Protein AF-V2UYJ5-F1 (afdb_monomer_lite)

Sequence (114 aa):
MKKLIMAILLSIAVPAIAQAKPATCQIEDSGKTIYKGKCNFDPQGNGSFYISHPSFAKKLNFEGIMVWIESKDQAVVQATKLSGGASTWGEATRSQKEKACWVGDWFKVCTWAQ

Organism: NCBI:txid1120928

Secondary structure (DSSP, 8-state):
--------------------EEEEEEEEETTEEEEEEEEEEEEEETTEEEEE-HHHHHHHSEEEEEEEEEETTEEEEEEEETTSSEEEEEEEEEPSS-TTEEE-SSEEEEEEE-

pLDDT: mean 89.93, std 14.4, range [40.53, 98.75]

Radius of gyration: 19.62 Å; chains: 1; bounding box: 57×62×32 Å

Structure (mmCIF, N/CA/C/O backbone):
data_AF-V2UYJ5-F1
#
_entry.id   AF-V2UYJ5-F1
#
loop_
_atom_site.group_PDB
_atom_site.id
_atom_site.type_symbol
_atom_site.label_atom_id
_atom_site.label_alt_id
_atom_site.label_comp_id
_atom_site.label_asym_id
_atom_site.label_entity_id
_atom_site.label_seq_id
_atom_site.pdbx_PDB_ins_code
_atom_site.Cartn_x
_atom_site.Cartn_y
_atom_site.Cartn_z
_atom_site.occupancy
_atom_site.B_iso_or_equiv
_atom_site.auth_seq_id
_atom_site.auth_comp_id
_atom_site.auth_asym_id
_atom_site.auth_atom_id
_atom_site.pdbx_PDB_model_num
ATOM 1 N N . MET A 1 1 ? -42.590 -49.726 -20.788 1.00 42.38 1 MET A N 1
ATOM 2 C CA . MET A 1 1 ? -41.204 -49.600 -20.281 1.00 42.38 1 MET A CA 1
ATOM 3 C C . MET A 1 1 ? -40.593 -48.331 -20.866 1.00 42.38 1 MET A C 1
ATOM 5 O O . MET A 1 1 ? -40.339 -48.306 -22.062 1.00 42.38 1 MET A O 1
ATOM 9 N N . LYS A 1 2 ? -40.460 -47.248 -20.091 1.00 40.53 2 LYS A N 1
ATOM 10 C CA . LYS A 1 2 ? -39.990 -45.941 -20.589 1.00 40.53 2 LYS A CA 1
ATOM 11 C C . LYS A 1 2 ? -38.612 -45.675 -19.981 1.00 40.53 2 LYS A C 1
ATOM 13 O O . LYS A 1 2 ? -38.498 -45.528 -18.770 1.00 40.53 2 LYS A O 1
ATOM 18 N N . LYS A 1 3 ? -37.567 -45.752 -20.811 1.00 46.66 3 LYS A N 1
ATOM 19 C CA . LYS A 1 3 ? -36.166 -45.596 -20.400 1.00 46.66 3 LYS A CA 1
ATOM 20 C C . LYS A 1 3 ? -35.900 -44.114 -20.113 1.00 46.66 3 LYS A C 1
ATOM 22 O O . LYS A 1 3 ? -35.964 -43.300 -21.027 1.00 46.66 3 LYS A O 1
ATOM 27 N N . LEU A 1 4 ? -35.639 -43.776 -18.852 1.00 52.78 4 LEU A N 1
ATOM 28 C CA . LEU A 1 4 ? -35.158 -42.458 -18.438 1.00 52.78 4 LEU A CA 1
ATOM 29 C C . LEU A 1 4 ? -33.665 -42.370 -18.776 1.00 52.78 4 LEU A C 1
ATOM 31 O O . LEU A 1 4 ? -32.840 -42.995 -18.116 1.00 52.78 4 LEU A O 1
ATOM 35 N N . ILE A 1 5 ? -33.325 -41.638 -19.837 1.00 60.03 5 ILE A N 1
ATOM 36 C CA . ILE A 1 5 ? -31.937 -41.291 -20.158 1.00 60.03 5 ILE A CA 1
ATOM 37 C C . ILE A 1 5 ? -31.600 -40.053 -19.328 1.00 60.03 5 ILE A C 1
ATOM 39 O O . ILE A 1 5 ? -32.017 -38.942 -19.643 1.00 60.03 5 ILE A O 1
ATOM 43 N N . MET A 1 6 ? -30.897 -40.270 -18.221 1.00 51.28 6 MET A N 1
ATOM 44 C CA . MET A 1 6 ? -30.416 -39.215 -17.336 1.00 51.28 6 MET A CA 1
ATOM 45 C C . MET A 1 6 ? -29.123 -38.651 -17.942 1.00 51.28 6 MET A C 1
ATOM 47 O O . MET A 1 6 ? -28.060 -39.257 -17.835 1.00 51.28 6 MET A O 1
ATOM 51 N N . ALA A 1 7 ? -29.231 -37.535 -18.664 1.00 58.66 7 ALA A N 1
ATOM 52 C CA . ALA A 1 7 ? -28.081 -36.843 -19.237 1.00 58.66 7 ALA A CA 1
ATOM 53 C C . ALA A 1 7 ? -27.310 -36.120 -18.122 1.00 58.66 7 ALA A C 1
ATOM 55 O O . ALA A 1 7 ? -27.801 -35.161 -17.528 1.00 58.66 7 ALA A O 1
ATOM 56 N N . ILE A 1 8 ? -26.106 -36.605 -17.824 1.00 67.88 8 ILE A N 1
ATOM 57 C CA . ILE A 1 8 ? -25.177 -35.983 -16.879 1.00 67.88 8 ILE A CA 1
ATOM 58 C C . ILE A 1 8 ? -24.534 -34.782 -17.585 1.00 67.88 8 ILE A C 1
ATOM 60 O O . ILE A 1 8 ? -23.694 -34.942 -18.468 1.00 67.88 8 ILE A O 1
ATOM 64 N N . LEU A 1 9 ? -24.946 -33.571 -17.206 1.00 61.91 9 LEU A N 1
ATOM 65 C CA . LEU A 1 9 ? -24.305 -32.320 -17.613 1.00 61.91 9 LEU A CA 1
ATOM 66 C C . LEU A 1 9 ? -22.984 -32.162 -16.843 1.00 61.91 9 LEU A C 1
ATOM 68 O O . LEU A 1 9 ? -22.969 -31.697 -15.703 1.00 61.91 9 LEU A O 1
ATOM 72 N N . LEU A 1 10 ? -21.868 -32.558 -17.463 1.00 64.19 10 LEU A N 1
ATOM 73 C CA . LEU A 1 10 ? -20.527 -32.243 -16.963 1.00 64.19 10 LEU A CA 1
ATOM 74 C C . LEU A 1 10 ? -20.317 -30.722 -17.048 1.00 64.19 10 LEU A C 1
ATOM 76 O O . LEU A 1 10 ? -20.112 -30.163 -18.124 1.00 64.19 10 LEU A O 1
ATOM 80 N N . SER A 1 11 ? -20.389 -30.049 -15.902 1.00 63.03 11 SER A N 1
ATOM 81 C CA . SER A 1 11 ? -20.095 -28.620 -15.781 1.00 63.03 11 SER A CA 1
ATOM 82 C C . SER A 1 11 ? -18.580 -28.435 -15.793 1.00 63.03 11 SER A C 1
ATOM 84 O O . SER A 1 11 ? -17.913 -28.689 -14.793 1.00 63.03 11 SER A O 1
ATOM 86 N N . ILE A 1 12 ? -18.018 -28.037 -16.933 1.00 68.25 12 ILE A N 1
ATOM 87 C CA . ILE A 1 12 ? -16.592 -27.716 -17.036 1.00 68.25 12 ILE A CA 1
ATOM 88 C C . ILE A 1 12 ? -16.390 -26.357 -16.356 1.00 68.25 12 ILE A C 1
ATOM 90 O O . ILE A 1 12 ? -16.736 -25.318 -16.917 1.00 68.25 12 ILE A O 1
ATOM 94 N N . ALA A 1 13 ? -15.877 -26.353 -15.125 1.00 68.94 13 ALA A N 1
ATOM 95 C CA . ALA A 1 13 ? -15.503 -25.123 -14.438 1.00 68.94 13 ALA A CA 1
ATOM 96 C C . ALA A 1 13 ? -14.251 -24.540 -15.110 1.00 68.94 13 ALA A C 1
ATOM 98 O O . ALA A 1 13 ? -13.146 -25.047 -14.928 1.00 68.94 13 ALA A O 1
ATOM 99 N N . VAL A 1 14 ? -14.426 -23.493 -15.918 1.00 68.88 14 VAL A N 1
ATOM 100 C CA . VAL A 1 14 ? -13.301 -22.738 -16.480 1.00 68.88 14 VAL A CA 1
ATOM 101 C C . VAL A 1 14 ? -12.709 -21.883 -15.355 1.00 68.88 14 VAL A C 1
ATOM 103 O O . VAL A 1 14 ? -13.442 -21.073 -14.780 1.00 68.88 14 VAL A O 1
ATOM 106 N N . PRO A 1 15 ? -11.419 -22.033 -15.005 1.00 60.12 15 PRO A N 1
ATOM 107 C CA . PRO A 1 15 ? -10.796 -21.165 -14.020 1.00 60.12 15 PRO A CA 1
ATOM 108 C C . PRO A 1 15 ? -10.776 -19.736 -14.568 1.00 60.12 15 PRO A C 1
ATOM 110 O O . PRO A 1 15 ? -10.193 -19.462 -15.618 1.00 60.12 15 PRO A O 1
ATOM 113 N N . ALA A 1 16 ? -11.447 -18.820 -13.871 1.00 62.44 16 ALA A N 1
ATOM 114 C CA . ALA A 1 16 ? -11.399 -17.406 -14.199 1.00 62.44 16 ALA A CA 1
ATOM 115 C C . ALA A 1 16 ? -9.977 -16.896 -13.936 1.00 62.44 16 ALA A C 1
ATOM 117 O O . ALA A 1 16 ? -9.532 -16.845 -12.790 1.00 62.44 16 ALA A O 1
ATOM 118 N N . ILE A 1 17 ? -9.263 -16.529 -14.999 1.00 58.84 17 ILE A N 1
ATOM 119 C CA . ILE A 1 17 ? -7.983 -15.835 -14.880 1.00 58.84 17 ILE A CA 1
ATOM 120 C C . ILE A 1 17 ? -8.297 -14.460 -14.285 1.00 58.84 17 ILE A C 1
ATOM 122 O O . ILE A 1 17 ? -8.975 -13.641 -14.909 1.00 58.84 17 ILE A O 1
ATOM 126 N N . ALA A 1 18 ? -7.866 -14.233 -13.046 1.00 63.62 18 ALA A N 1
ATOM 127 C CA . ALA A 1 18 ? -7.970 -12.938 -12.396 1.00 63.62 18 ALA A CA 1
ATOM 128 C C . ALA A 1 18 ? -7.131 -11.924 -13.186 1.00 63.62 18 ALA A C 1
ATOM 130 O O . ALA A 1 18 ? -5.907 -11.957 -13.170 1.00 63.62 18 ALA A O 1
ATOM 131 N N . GLN A 1 19 ? -7.806 -11.056 -13.936 1.00 72.50 19 GLN A N 1
ATOM 132 C CA . GLN A 1 19 ? -7.165 -9.979 -14.679 1.00 72.50 19 GLN A CA 1
ATOM 133 C C . GLN A 1 19 ? -7.024 -8.748 -13.780 1.00 72.50 19 GLN A C 1
ATOM 135 O O . GLN A 1 19 ? -7.978 -8.368 -13.091 1.00 72.50 19 GLN A O 1
ATOM 140 N N . ALA A 1 20 ? -5.861 -8.097 -13.842 1.00 80.75 20 ALA A N 1
ATOM 141 C CA . ALA A 1 20 ? -5.637 -6.820 -13.181 1.00 80.75 20 ALA A CA 1
ATOM 142 C C . ALA A 1 20 ? -6.683 -5.779 -13.623 1.00 80.75 20 ALA A C 1
ATOM 144 O O . ALA A 1 20 ? -6.969 -5.616 -14.813 1.00 80.75 20 ALA A O 1
ATOM 145 N N . LYS A 1 21 ? -7.260 -5.072 -12.651 1.00 92.50 21 LYS A N 1
ATOM 146 C CA . LYS A 1 21 ? -8.326 -4.083 -12.831 1.00 92.50 21 LYS A CA 1
ATOM 147 C C . LYS A 1 21 ? -7.781 -2.670 -12.627 1.00 92.50 21 LYS A C 1
ATOM 149 O O . LYS A 1 21 ? -6.906 -2.480 -11.782 1.00 92.50 21 LYS A O 1
ATOM 154 N N . PRO A 1 22 ? -8.285 -1.666 -13.357 1.00 94.69 22 PRO A N 1
ATOM 155 C CA . PRO A 1 22 ? -7.921 -0.283 -13.093 1.00 94.69 22 PRO A CA 1
ATOM 156 C C . PRO A 1 22 ? -8.429 0.149 -11.712 1.00 94.69 22 PRO A C 1
ATOM 158 O O . PRO A 1 22 ? -9.539 -0.189 -11.298 1.00 94.69 22 PRO A O 1
ATOM 161 N N . ALA A 1 23 ? -7.605 0.908 -11.000 1.00 97.50 23 ALA A N 1
ATOM 162 C CA . ALA A 1 23 ? -7.931 1.477 -9.704 1.00 97.50 23 ALA A CA 1
ATOM 163 C C . ALA A 1 23 ? -7.280 2.855 -9.547 1.00 97.50 23 ALA A C 1
ATOM 165 O O . ALA A 1 23 ? -6.384 3.250 -10.299 1.00 97.50 23 ALA A O 1
ATOM 166 N N . THR A 1 24 ? -7.726 3.597 -8.542 1.00 98.06 24 THR A N 1
ATOM 167 C CA . THR A 1 24 ? -6.987 4.740 -8.009 1.00 98.06 24 THR A CA 1
ATOM 168 C C . THR A 1 24 ? -6.266 4.276 -6.751 1.00 98.06 24 THR A C 1
ATOM 170 O O . THR A 1 24 ? -6.895 3.695 -5.871 1.00 98.06 24 THR A O 1
ATOM 173 N N . CYS A 1 25 ? -4.966 4.535 -6.648 1.00 98.00 25 CYS A N 1
ATOM 174 C CA . CYS A 1 25 ? -4.160 4.218 -5.476 1.00 98.00 25 CYS A CA 1
ATOM 175 C C . CYS A 1 25 ? -3.637 5.488 -4.810 1.00 98.00 25 CYS A C 1
ATOM 177 O O . CYS A 1 25 ? -3.319 6.466 -5.490 1.00 98.00 25 CYS A O 1
ATOM 179 N N . GLN A 1 26 ? -3.483 5.442 -3.488 1.00 98.06 26 GLN A N 1
ATOM 180 C CA . GLN A 1 26 ? -2.729 6.418 -2.707 1.00 98.06 26 GLN A CA 1
ATOM 181 C C . GLN A 1 26 ? -1.760 5.682 -1.785 1.00 98.06 26 GLN A C 1
ATOM 183 O O . GLN A 1 26 ? -2.153 4.729 -1.117 1.00 98.06 26 GLN A O 1
ATOM 188 N N . ILE A 1 27 ? -0.508 6.130 -1.758 1.00 98.19 27 ILE A N 1
ATOM 189 C CA . ILE A 1 27 ? 0.542 5.591 -0.895 1.00 98.19 27 ILE A CA 1
ATOM 190 C C . ILE A 1 27 ? 1.076 6.750 -0.067 1.00 98.19 27 ILE A C 1
ATOM 192 O O . ILE A 1 27 ? 1.459 7.792 -0.614 1.00 98.19 27 ILE A O 1
ATOM 196 N N . GLU A 1 28 ? 1.077 6.566 1.245 1.00 97.94 28 GLU A N 1
ATOM 197 C CA . GLU A 1 28 ? 1.690 7.483 2.192 1.00 97.94 28 GLU A CA 1
ATOM 198 C C . GLU A 1 28 ? 2.867 6.825 2.887 1.00 97.94 28 GLU A C 1
ATOM 200 O O . GLU A 1 28 ? 2.799 5.650 3.243 1.00 97.94 28 GLU A O 1
ATOM 205 N N . ASP A 1 29 ? 3.902 7.626 3.101 1.00 95.94 29 ASP A N 1
ATOM 206 C CA . ASP A 1 29 ? 5.078 7.310 3.899 1.00 95.94 29 ASP A CA 1
ATOM 207 C C . ASP A 1 29 ? 5.283 8.457 4.892 1.00 95.94 29 AS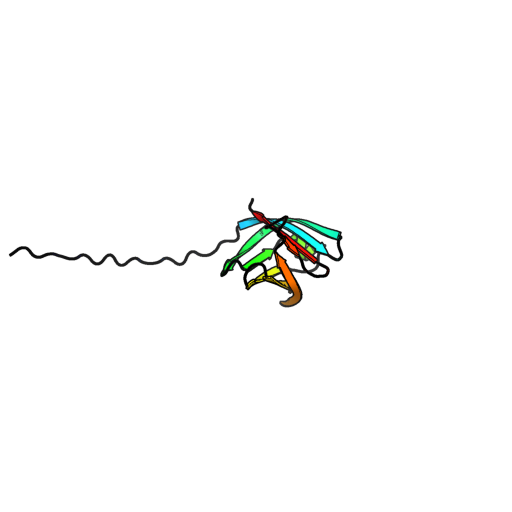P A C 1
ATOM 209 O O . ASP A 1 29 ? 5.312 9.635 4.517 1.00 95.94 29 ASP A O 1
ATOM 213 N N . SER A 1 30 ? 5.359 8.115 6.174 1.00 95.94 30 SER A N 1
ATOM 214 C CA . SER A 1 30 ? 5.606 9.025 7.287 1.00 95.94 30 SER A CA 1
ATOM 215 C C . SER A 1 30 ? 4.631 10.213 7.296 1.00 95.94 30 SER A C 1
ATOM 217 O O 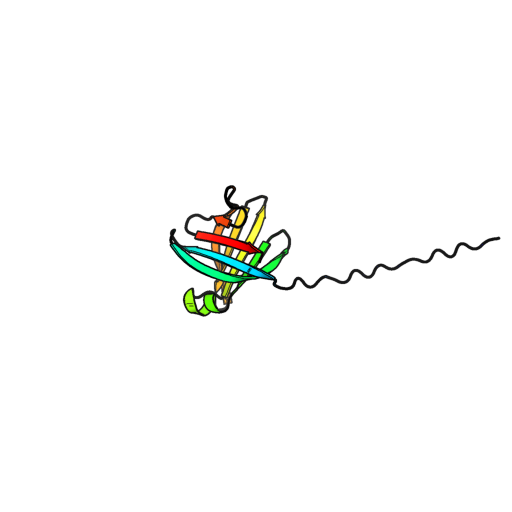. SER A 1 30 ? 5.013 11.371 7.477 1.00 95.94 30 SER A O 1
ATOM 219 N N . GLY A 1 31 ? 3.351 9.924 7.028 1.00 93.38 31 GLY A N 1
ATOM 220 C CA . GLY A 1 31 ? 2.257 10.902 6.961 1.00 93.38 31 GLY A CA 1
ATOM 221 C C . GLY A 1 31 ? 2.219 11.763 5.691 1.00 93.38 31 GLY A C 1
ATOM 222 O O . GLY A 1 31 ? 1.357 12.633 5.570 1.00 93.38 31 GLY A O 1
ATOM 223 N N . LYS A 1 32 ? 3.119 11.542 4.724 1.00 97.06 32 LYS A N 1
ATOM 224 C CA . LYS A 1 32 ? 3.157 12.277 3.452 1.00 97.06 32 LYS A CA 1
ATOM 225 C C . LYS A 1 32 ? 2.662 11.404 2.312 1.00 97.06 32 LYS A C 1
ATOM 227 O O . LYS A 1 32 ? 3.129 10.286 2.132 1.00 97.06 32 LYS A O 1
ATOM 232 N N . THR A 1 33 ? 1.762 11.934 1.484 1.00 97.44 33 THR A N 1
ATOM 233 C CA . THR A 1 33 ? 1.381 11.273 0.228 1.00 97.44 33 THR A CA 1
ATOM 234 C C . THR A 1 33 ? 2.550 11.305 -0.752 1.00 97.44 33 THR A C 1
ATOM 236 O O . THR A 1 33 ? 2.850 12.346 -1.333 1.00 97.44 33 THR A O 1
ATOM 239 N N . ILE A 1 34 ? 3.187 10.152 -0.952 1.00 96.06 34 ILE A N 1
ATOM 240 C CA . ILE A 1 34 ? 4.269 9.963 -1.929 1.00 96.06 34 ILE A CA 1
ATOM 241 C C . ILE A 1 34 ? 3.727 9.551 -3.301 1.00 96.06 34 ILE A C 1
ATOM 243 O O . ILE A 1 34 ? 4.387 9.732 -4.324 1.00 96.06 34 ILE A O 1
ATOM 247 N N . TYR A 1 35 ? 2.492 9.047 -3.347 1.00 97.12 35 TYR A N 1
ATOM 248 C CA . TYR A 1 35 ? 1.808 8.731 -4.591 1.00 97.12 35 TYR A CA 1
ATOM 249 C C . TYR A 1 35 ? 0.295 8.866 -4.465 1.00 97.12 35 TYR A C 1
ATOM 251 O O . TYR A 1 35 ? -0.291 8.396 -3.495 1.00 97.12 35 TYR A O 1
ATOM 259 N N . LYS A 1 36 ? -0.343 9.437 -5.491 1.00 96.81 36 LYS A N 1
ATOM 260 C CA . LYS A 1 36 ? -1.788 9.362 -5.716 1.00 96.81 36 LYS A CA 1
ATOM 261 C C . LYS A 1 36 ? -2.071 9.363 -7.214 1.00 96.81 36 LYS A C 1
ATOM 263 O O . LYS A 1 36 ? -1.632 10.273 -7.914 1.00 96.81 36 LYS A O 1
ATOM 268 N N . GLY A 1 37 ? -2.777 8.356 -7.720 1.00 96.44 37 GLY A N 1
ATOM 269 C CA . GLY A 1 37 ? -3.026 8.234 -9.156 1.00 96.44 37 GLY A CA 1
ATOM 270 C C . GLY A 1 37 ? -3.555 6.871 -9.583 1.00 96.44 37 GLY A C 1
ATOM 271 O O . GLY A 1 37 ? -3.930 6.054 -8.748 1.00 96.44 37 GLY A O 1
ATOM 272 N N . LYS A 1 38 ? -3.604 6.644 -10.899 1.00 96.75 38 LYS A N 1
ATOM 273 C CA . LYS A 1 38 ? -4.067 5.379 -11.484 1.00 96.75 38 LYS A CA 1
ATOM 274 C C . LYS A 1 38 ? -3.079 4.250 -11.215 1.00 96.75 38 LYS A C 1
ATOM 276 O O . LYS A 1 38 ? -1.889 4.419 -11.432 1.00 96.75 38 LYS A O 1
ATOM 281 N N . CYS A 1 39 ? -3.573 3.083 -10.848 1.00 97.12 39 CYS A N 1
ATOM 282 C CA . CYS A 1 39 ? -2.778 1.877 -10.657 1.00 97.12 39 CYS A CA 1
ATOM 283 C C . CYS A 1 39 ? -3.518 0.664 -11.221 1.00 97.12 39 CYS A C 1
ATOM 285 O O . CYS A 1 39 ? -4.727 0.705 -11.458 1.00 97.12 39 CYS A O 1
ATOM 287 N N . ASN A 1 40 ? -2.776 -0.417 -11.415 1.00 97.50 40 ASN A N 1
ATOM 288 C CA . ASN A 1 40 ? -3.333 -1.733 -11.666 1.00 97.50 40 ASN A CA 1
ATOM 289 C C . ASN A 1 40 ? -3.537 -2.425 -10.320 1.00 97.50 40 ASN A C 1
ATOM 291 O O . ASN A 1 40 ? -2.603 -2.494 -9.524 1.00 97.50 40 ASN A O 1
ATOM 295 N N . PHE A 1 41 ? -4.741 -2.932 -10.084 1.00 97.56 41 PHE A N 1
ATOM 296 C CA . PHE A 1 41 ? -5.107 -3.756 -8.941 1.00 97.56 41 PHE A CA 1
ATOM 297 C C . PHE A 1 41 ? -5.219 -5.209 -9.389 1.00 97.56 41 PHE A C 1
ATOM 299 O O . PHE A 1 41 ? -6.089 -5.543 -10.191 1.00 97.56 41 PHE A O 1
ATOM 306 N N . ASP A 1 42 ? -4.364 -6.073 -8.866 1.00 96.81 42 ASP A N 1
ATOM 307 C CA . ASP A 1 42 ? -4.333 -7.491 -9.194 1.00 96.81 42 ASP A CA 1
ATOM 308 C C . ASP A 1 42 ? -4.767 -8.341 -7.983 1.00 96.81 42 ASP A C 1
ATOM 310 O O . ASP A 1 42 ? -4.019 -8.438 -7.002 1.00 96.81 42 ASP A O 1
ATOM 314 N N . PRO A 1 43 ? -5.982 -8.922 -7.989 1.00 95.81 43 PRO A N 1
ATOM 315 C CA . PRO A 1 43 ? -6.481 -9.706 -6.864 1.00 95.81 43 PRO A CA 1
ATOM 316 C C . PRO A 1 43 ? -5.720 -11.031 -6.713 1.00 95.81 43 PRO A C 1
ATOM 318 O O . PRO A 1 43 ? -5.655 -11.826 -7.642 1.00 95.81 43 PRO A O 1
ATOM 321 N N . GLN A 1 44 ? -5.239 -11.314 -5.501 1.00 95.38 44 GLN A N 1
ATOM 322 C CA . GLN A 1 44 ? -4.435 -12.505 -5.179 1.00 95.38 44 GLN A CA 1
ATOM 323 C C . GLN A 1 44 ? -5.224 -13.586 -4.411 1.00 95.38 44 GLN A C 1
ATOM 325 O O . GLN A 1 44 ? -4.660 -14.578 -3.956 1.00 95.38 44 GLN A O 1
ATOM 330 N N . GLY A 1 45 ? -6.540 -13.408 -4.253 1.00 92.44 45 GLY A N 1
ATOM 331 C CA . GLY A 1 45 ? -7.399 -14.302 -3.469 1.00 92.44 45 GLY A CA 1
ATOM 332 C C . GLY A 1 45 ? -7.460 -13.937 -1.981 1.00 92.44 45 GLY A C 1
ATOM 333 O O . GLY A 1 45 ? -6.662 -13.152 -1.482 1.00 92.44 45 GLY A O 1
ATOM 334 N N . ASN A 1 46 ? -8.475 -14.448 -1.273 1.00 92.31 46 ASN A N 1
ATOM 335 C CA . ASN A 1 46 ? -8.776 -14.111 0.133 1.00 92.31 46 ASN A CA 1
ATOM 336 C C . ASN A 1 46 ? -8.903 -12.595 0.426 1.00 92.31 46 ASN A C 1
ATOM 338 O O . ASN A 1 46 ? -8.715 -12.137 1.548 1.00 92.31 46 ASN A O 1
ATOM 342 N N . GLY A 1 47 ? -9.191 -11.796 -0.606 1.00 93.62 47 GLY A N 1
ATOM 343 C CA . GLY A 1 47 ? -9.195 -10.335 -0.538 1.00 93.62 47 GLY A CA 1
ATOM 344 C C . GLY A 1 47 ? -7.808 -9.682 -0.567 1.00 93.62 47 GLY A C 1
ATOM 345 O O . GLY A 1 47 ? -7.753 -8.464 -0.699 1.00 93.62 47 GLY A O 1
ATOM 346 N N . SER A 1 48 ? -6.718 -10.454 -0.499 1.00 97.88 48 SER A N 1
ATOM 347 C CA . SER A 1 48 ? -5.352 -9.983 -0.741 1.00 97.88 48 SER A CA 1
ATOM 348 C C . SER A 1 48 ? -5.199 -9.480 -2.170 1.00 97.88 48 SER A C 1
ATOM 350 O O . SER A 1 48 ? -5.885 -9.937 -3.092 1.00 97.88 48 SER A O 1
ATOM 352 N N . PHE A 1 49 ? -4.287 -8.536 -2.370 1.00 98.06 49 PHE A N 1
ATOM 353 C CA . PHE A 1 49 ? -4.101 -7.913 -3.672 1.00 98.06 49 PHE A CA 1
ATOM 354 C C . PHE A 1 49 ? -2.714 -7.306 -3.830 1.00 98.06 49 PHE A C 1
ATOM 356 O O . PHE A 1 49 ? -2.084 -6.878 -2.864 1.00 98.06 49 PHE A O 1
ATOM 363 N N . TYR A 1 50 ? -2.288 -7.215 -5.082 1.00 97.88 50 TYR A N 1
ATOM 364 C CA . TYR A 1 50 ? -1.082 -6.526 -5.495 1.00 97.88 50 TYR A CA 1
ATOM 365 C C . TYR A 1 50 ? -1.451 -5.258 -6.265 1.00 97.88 50 TYR A C 1
ATOM 367 O O . TYR A 1 50 ? -2.306 -5.292 -7.150 1.00 97.88 50 TYR A O 1
ATOM 375 N N . ILE A 1 51 ? -0.820 -4.128 -5.944 1.00 98.00 51 ILE A N 1
ATOM 376 C CA . ILE A 1 51 ? -0.927 -2.902 -6.738 1.00 98.00 51 ILE A CA 1
ATOM 377 C C . ILE A 1 51 ? 0.387 -2.593 -7.433 1.00 98.00 51 ILE A C 1
ATOM 379 O O . ILE A 1 51 ? 1.456 -2.627 -6.826 1.00 98.00 51 ILE A O 1
ATOM 383 N N . SER A 1 52 ? 0.302 -2.222 -8.704 1.00 96.81 52 SER A N 1
ATOM 384 C CA . SER A 1 52 ? 1.458 -1.814 -9.498 1.00 96.81 52 SER A CA 1
ATOM 385 C C . SER A 1 52 ? 1.131 -0.629 -10.393 1.00 96.81 52 SER A C 1
ATOM 387 O O . SER A 1 52 ? -0.016 -0.388 -10.774 1.00 96.81 52 SER A O 1
ATOM 389 N N . HIS A 1 53 ? 2.159 0.138 -10.734 1.00 96.12 53 HIS A N 1
ATOM 390 C CA . HIS A 1 53 ? 2.075 1.171 -11.755 1.00 96.12 53 HIS A CA 1
ATOM 391 C C . HIS A 1 53 ? 3.486 1.475 -12.278 1.00 96.12 53 HIS A C 1
ATOM 393 O O . HIS A 1 53 ? 4.413 1.555 -11.470 1.00 96.12 53 HIS A O 1
ATOM 399 N N . PRO A 1 54 ? 3.689 1.752 -13.583 1.00 92.38 54 PRO A N 1
ATOM 400 C CA . PRO A 1 54 ? 5.017 2.069 -14.121 1.00 92.38 54 PRO A CA 1
ATOM 401 C C . PRO A 1 54 ? 5.724 3.248 -13.433 1.00 92.38 54 PRO A C 1
ATOM 403 O O . PRO A 1 54 ? 6.947 3.364 -13.484 1.00 92.38 54 PRO A O 1
ATOM 406 N N . SER A 1 55 ? 4.977 4.152 -12.790 1.00 91.50 55 SER A N 1
ATOM 407 C CA . SER A 1 55 ? 5.575 5.250 -12.025 1.00 91.50 55 SER A CA 1
ATOM 408 C C . SER A 1 55 ? 6.072 4.854 -10.638 1.00 91.50 55 SER A C 1
ATOM 410 O O . SER A 1 55 ? 6.810 5.643 -10.062 1.00 91.50 55 SER A O 1
ATOM 412 N N . PHE A 1 56 ? 5.659 3.714 -10.074 1.00 92.88 56 PHE A N 1
ATOM 413 C CA . PHE A 1 56 ? 6.179 3.249 -8.784 1.00 92.88 56 PHE A CA 1
ATOM 414 C C . PHE A 1 56 ? 7.678 3.005 -8.900 1.00 92.88 56 PHE A C 1
ATOM 416 O O . PHE A 1 56 ? 8.449 3.637 -8.184 1.00 92.88 56 PHE A O 1
ATOM 423 N N . ALA A 1 57 ? 8.090 2.244 -9.917 1.00 86.94 57 ALA A N 1
ATOM 424 C CA . ALA A 1 57 ? 9.499 2.005 -10.207 1.00 86.94 57 ALA A CA 1
ATOM 425 C C . ALA A 1 57 ? 10.264 3.322 -10.412 1.00 86.94 57 ALA A C 1
ATOM 427 O O . ALA A 1 57 ? 11.313 3.539 -9.815 1.00 86.94 57 ALA A O 1
ATOM 428 N N . LYS A 1 58 ? 9.698 4.242 -11.207 1.00 87.31 58 LYS A N 1
ATOM 429 C CA . LYS A 1 58 ? 10.354 5.510 -11.569 1.00 87.31 58 LYS A CA 1
ATOM 430 C C . LYS A 1 58 ? 10.439 6.534 -10.433 1.00 87.31 58 LYS A C 1
ATOM 432 O O . LYS A 1 58 ? 11.347 7.354 -10.454 1.00 87.31 58 LYS A O 1
ATOM 437 N N . LYS A 1 59 ? 9.468 6.563 -9.512 1.00 89.44 59 LYS A N 1
ATOM 438 C CA . LYS A 1 59 ? 9.346 7.627 -8.493 1.00 89.44 59 LYS A CA 1
ATOM 439 C C . LYS A 1 59 ? 9.611 7.150 -7.070 1.00 89.44 59 LYS A C 1
ATOM 441 O O . LYS A 1 59 ? 10.045 7.949 -6.253 1.00 89.44 59 LYS A O 1
ATOM 446 N N . LEU A 1 60 ? 9.299 5.891 -6.775 1.00 90.75 60 LEU A N 1
ATOM 447 C CA . LEU A 1 60 ? 9.262 5.339 -5.418 1.00 90.75 60 LEU A CA 1
ATOM 448 C C . LEU A 1 60 ? 10.263 4.191 -5.214 1.00 90.75 60 LEU A C 1
ATOM 450 O O . LEU A 1 60 ? 10.410 3.708 -4.099 1.00 90.75 60 LEU A O 1
ATOM 454 N N . ASN A 1 61 ? 10.964 3.771 -6.274 1.00 91.62 61 ASN A N 1
ATOM 455 C CA . ASN A 1 61 ? 12.009 2.744 -6.236 1.00 91.62 61 ASN A CA 1
ATOM 456 C C . ASN A 1 61 ? 11.525 1.337 -5.805 1.00 91.62 61 ASN A C 1
ATOM 458 O O . ASN A 1 61 ? 12.285 0.549 -5.244 1.00 91.62 61 ASN A O 1
ATOM 462 N N . PHE A 1 62 ? 10.263 1.005 -6.094 1.00 94.81 62 PHE A N 1
ATOM 463 C CA . PHE A 1 62 ? 9.687 -0.338 -5.950 1.00 94.81 62 PHE A CA 1
ATOM 464 C C . PHE A 1 62 ? 8.749 -0.658 -7.120 1.00 94.81 62 PHE A C 1
ATOM 466 O O . PHE A 1 62 ? 8.224 0.246 -7.768 1.00 94.81 62 PHE A O 1
ATOM 473 N N . GLU A 1 63 ? 8.527 -1.938 -7.406 1.00 95.75 63 GLU A N 1
ATOM 474 C CA . GLU A 1 63 ? 7.669 -2.386 -8.518 1.00 95.75 63 GLU A CA 1
ATOM 475 C C . GLU A 1 63 ? 6.182 -2.260 -8.187 1.00 95.75 63 GLU A C 1
ATOM 477 O O . GLU A 1 63 ? 5.363 -1.856 -9.016 1.00 95.75 63 GLU A O 1
ATOM 482 N N . GLY A 1 64 ? 5.848 -2.565 -6.938 1.00 97.06 64 GLY A N 1
ATOM 483 C CA . GLY A 1 64 ? 4.485 -2.566 -6.448 1.00 97.06 64 GLY A CA 1
ATOM 484 C C . GLY A 1 64 ? 4.403 -2.912 -4.980 1.00 97.06 64 GLY A C 1
ATOM 485 O O . GLY A 1 64 ? 5.419 -3.109 -4.312 1.00 97.06 64 GLY A O 1
ATOM 486 N N . ILE A 1 65 ? 3.173 -2.949 -4.492 1.00 98.25 65 ILE A N 1
ATOM 487 C CA . ILE A 1 65 ? 2.857 -3.219 -3.098 1.00 98.25 65 ILE A CA 1
ATOM 488 C C . ILE A 1 65 ? 1.914 -4.407 -3.046 1.00 98.25 65 ILE A C 1
ATOM 490 O O . ILE A 1 65 ? 0.863 -4.400 -3.683 1.00 98.25 65 ILE A O 1
ATOM 494 N N .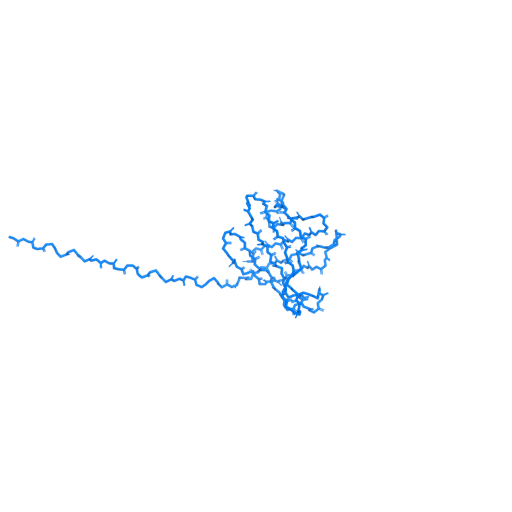 MET A 1 66 ? 2.291 -5.405 -2.262 1.00 98.31 66 MET A N 1
ATOM 495 C CA . MET A 1 66 ? 1.452 -6.533 -1.913 1.00 98.31 66 MET A CA 1
ATOM 496 C C . MET A 1 66 ? 0.791 -6.279 -0.561 1.00 98.31 66 MET A C 1
ATOM 498 O O . MET A 1 66 ? 1.466 -5.930 0.408 1.00 98.31 66 MET A O 1
ATOM 502 N N . VAL A 1 67 ? -0.523 -6.472 -0.500 1.00 98.62 67 VAL A N 1
ATOM 503 C CA . VAL A 1 67 ? -1.313 -6.446 0.732 1.00 98.62 67 VAL A CA 1
ATOM 504 C C . VAL A 1 67 ? -1.847 -7.854 0.969 1.00 98.62 67 VAL A C 1
ATOM 506 O O . VAL A 1 67 ? -2.743 -8.317 0.259 1.00 98.62 67 VAL A O 1
ATOM 509 N N . TRP A 1 68 ? -1.277 -8.538 1.958 1.00 98.12 68 TRP A N 1
ATOM 510 C CA . TRP A 1 68 ? -1.659 -9.885 2.373 1.00 98.12 68 TRP A CA 1
ATOM 511 C C . TRP A 1 68 ? -2.685 -9.813 3.494 1.00 98.12 68 TRP A C 1
ATOM 513 O O . TRP A 1 68 ? -2.326 -9.496 4.619 1.00 98.12 68 TRP A O 1
ATOM 523 N N . ILE A 1 69 ? -3.953 -10.106 3.208 1.00 98.25 69 ILE A N 1
ATOM 524 C CA . ILE A 1 69 ? -4.988 -10.183 4.241 1.00 98.25 69 ILE A CA 1
ATOM 525 C C . ILE A 1 69 ? -4.803 -11.474 5.039 1.00 98.25 69 ILE A C 1
ATOM 527 O O . ILE A 1 69 ? -4.964 -12.574 4.503 1.00 98.25 69 ILE A O 1
ATOM 531 N N . GLU A 1 70 ? -4.500 -11.322 6.325 1.00 97.50 70 GLU A N 1
ATOM 532 C CA . GLU A 1 70 ? -4.295 -12.436 7.257 1.00 97.50 70 GLU A CA 1
ATOM 533 C C . GLU A 1 70 ? -5.579 -12.776 8.013 1.00 97.50 70 GLU A C 1
ATOM 535 O O . GLU A 1 70 ? -5.891 -13.943 8.247 1.00 97.50 70 GLU A O 1
ATOM 540 N N . SER A 1 71 ? -6.360 -11.756 8.372 1.00 97.56 71 SER A N 1
ATOM 541 C CA . SER A 1 71 ? -7.631 -11.929 9.066 1.00 97.56 71 SER A CA 1
ATOM 542 C C . SER A 1 71 ? -8.561 -10.735 8.830 1.00 97.56 71 SER A C 1
ATOM 544 O O . SER A 1 71 ? -8.282 -9.835 8.031 1.00 97.56 71 SER A O 1
ATOM 546 N N . LYS A 1 72 ? -9.722 -10.727 9.492 1.00 96.81 72 LYS A N 1
ATOM 547 C CA . LYS A 1 72 ? -10.675 -9.625 9.362 1.00 96.81 72 LYS A CA 1
ATOM 548 C C . LYS A 1 72 ? -10.016 -8.308 9.773 1.00 96.81 72 LYS A C 1
ATOM 550 O O . LYS A 1 72 ? -9.635 -8.129 10.921 1.00 96.81 72 LYS A O 1
ATOM 555 N N . ASP A 1 73 ? -9.987 -7.372 8.827 1.00 97.81 73 ASP A N 1
ATOM 556 C CA . ASP A 1 73 ? -9.433 -6.026 8.990 1.00 97.81 73 ASP A CA 1
ATOM 557 C C . ASP A 1 73 ? -7.931 -5.985 9.354 1.00 97.81 73 ASP A C 1
ATOM 559 O O . ASP A 1 73 ? -7.443 -4.917 9.717 1.00 97.81 73 ASP A O 1
ATOM 563 N N . GLN A 1 74 ? -7.187 -7.086 9.181 1.00 98.56 74 GLN A N 1
ATOM 564 C CA . GLN A 1 74 ? -5.734 -7.151 9.387 1.00 98.56 74 GLN A CA 1
ATOM 565 C C . GLN A 1 74 ? -5.006 -7.684 8.153 1.00 98.56 74 GLN A C 1
ATOM 567 O O . GLN A 1 74 ? -5.460 -8.628 7.500 1.00 98.56 74 GLN A O 1
ATOM 572 N N . ALA A 1 75 ? -3.869 -7.071 7.842 1.00 98.69 75 ALA A N 1
ATOM 573 C CA . ALA A 1 75 ? -3.020 -7.455 6.729 1.00 98.69 75 ALA A CA 1
ATOM 574 C C . ALA A 1 75 ? -1.537 -7.221 7.032 1.00 98.69 75 ALA A C 1
ATOM 576 O O . ALA A 1 75 ? -1.199 -6.397 7.875 1.00 98.69 75 ALA A O 1
ATOM 577 N N . VAL A 1 76 ? -0.660 -7.863 6.266 1.00 98.69 76 VAL A N 1
ATOM 578 C CA . VAL A 1 76 ? 0.766 -7.524 6.175 1.00 98.69 76 VAL A CA 1
ATOM 579 C C . VAL A 1 76 ? 1.038 -6.881 4.822 1.00 98.69 76 VAL A C 1
ATOM 581 O O . VAL A 1 76 ? 0.592 -7.366 3.780 1.00 98.69 76 VAL A O 1
ATOM 584 N N . VAL A 1 77 ? 1.782 -5.777 4.827 1.00 98.69 77 VAL A N 1
ATOM 585 C CA . VAL A 1 77 ? 2.1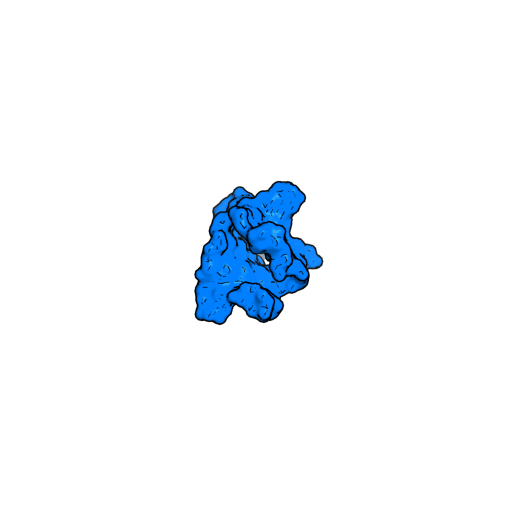15 -5.018 3.620 1.00 98.69 77 VAL A CA 1
ATOM 586 C C . VAL A 1 77 ? 3.587 -5.184 3.275 1.00 98.69 77 VAL A C 1
ATOM 588 O O . VAL A 1 77 ? 4.471 -5.082 4.127 1.00 98.69 77 VAL A O 1
ATOM 591 N N . GLN A 1 78 ? 3.852 -5.440 1.997 1.00 98.31 78 GLN A N 1
ATOM 592 C CA . GLN A 1 78 ? 5.191 -5.630 1.456 1.00 98.31 78 GLN A CA 1
ATOM 593 C C . GLN A 1 78 ? 5.373 -4.792 0.192 1.00 98.31 78 GLN A C 1
ATOM 595 O O . GLN A 1 78 ? 4.478 -4.733 -0.646 1.00 98.31 78 GLN A O 1
ATOM 600 N N . ALA A 1 79 ? 6.547 -4.193 0.015 1.00 97.44 79 ALA A N 1
ATOM 601 C CA . ALA A 1 79 ? 6.941 -3.566 -1.242 1.00 97.44 79 ALA A CA 1
ATOM 602 C C . ALA A 1 79 ? 7.862 -4.497 -2.035 1.00 97.44 79 ALA A C 1
ATOM 604 O O . ALA A 1 79 ? 8.905 -4.925 -1.536 1.00 97.44 79 ALA A O 1
ATOM 605 N N . THR A 1 80 ? 7.505 -4.787 -3.284 1.00 97.69 80 THR A N 1
ATOM 606 C CA . THR A 1 80 ? 8.343 -5.578 -4.193 1.00 97.69 80 THR A CA 1
ATOM 607 C C . THR A 1 80 ? 9.514 -4.731 -4.674 1.00 97.69 80 THR A C 1
ATOM 609 O O . THR A 1 80 ? 9.327 -3.656 -5.247 1.00 97.69 80 THR A O 1
ATOM 612 N N . LYS A 1 81 ? 10.738 -5.205 -4.441 1.00 95.62 81 LYS A N 1
ATOM 613 C CA . LYS A 1 81 ? 11.960 -4.493 -4.827 1.00 95.62 81 LYS A CA 1
ATOM 614 C C . LYS A 1 81 ? 12.205 -4.649 -6.325 1.00 95.62 81 LYS A C 1
ATOM 616 O O . LYS A 1 81 ? 12.022 -5.734 -6.859 1.00 95.62 81 LYS A O 1
ATOM 621 N N . LEU A 1 82 ? 12.753 -3.610 -6.957 1.00 92.25 82 LEU A N 1
ATOM 622 C CA . LEU A 1 82 ? 13.180 -3.656 -8.366 1.00 92.25 82 LEU A CA 1
ATOM 623 C C . LEU A 1 82 ? 14.280 -4.696 -8.643 1.00 92.25 82 LEU A C 1
ATOM 625 O O . LEU A 1 82 ? 14.471 -5.115 -9.777 1.00 92.25 82 LEU A O 1
ATOM 629 N N . SER A 1 83 ? 15.036 -5.094 -7.617 1.00 91.69 83 SER A N 1
ATOM 630 C CA . SER A 1 83 ? 16.078 -6.124 -7.711 1.00 91.69 83 SER A CA 1
ATOM 631 C C . SER A 1 83 ? 15.563 -7.549 -7.476 1.00 91.69 83 SER A C 1
ATOM 633 O O . SER A 1 83 ? 16.360 -8.485 -7.443 1.00 91.69 83 SER A O 1
ATOM 635 N N . GLY A 1 84 ? 14.252 -7.722 -7.289 1.00 90.00 84 GLY A N 1
ATOM 636 C CA . GLY A 1 84 ? 13.636 -8.988 -6.912 1.00 90.00 84 GLY A CA 1
ATOM 637 C C . GLY A 1 84 ? 13.489 -9.177 -5.397 1.00 90.00 84 GLY A C 1
ATOM 638 O O . GLY A 1 84 ? 14.211 -8.606 -4.570 1.00 90.00 84 GLY A O 1
ATOM 639 N N . GLY A 1 85 ? 12.508 -10.000 -5.021 1.00 94.12 85 GLY A N 1
ATOM 640 C CA . GLY A 1 85 ? 12.064 -10.177 -3.636 1.00 94.12 85 GLY A CA 1
ATOM 641 C C . GLY A 1 85 ? 11.250 -8.989 -3.112 1.00 94.12 85 GLY A C 1
ATOM 642 O O . GLY A 1 85 ? 10.890 -8.077 -3.855 1.00 94.12 85 GLY A O 1
ATOM 643 N N . ALA A 1 86 ? 10.968 -8.978 -1.810 1.00 95.19 86 ALA A N 1
ATOM 644 C CA . ALA A 1 86 ? 10.152 -7.942 -1.180 1.00 95.19 86 ALA A CA 1
ATOM 645 C C . ALA A 1 86 ? 10.786 -7.406 0.111 1.00 95.19 86 ALA A C 1
ATOM 647 O O . ALA A 1 86 ? 11.637 -8.059 0.717 1.00 95.19 86 ALA A O 1
ATOM 648 N N . SER A 1 87 ? 10.394 -6.193 0.494 1.00 95.81 87 SER A N 1
ATOM 649 C CA . SER A 1 87 ? 10.643 -5.605 1.808 1.00 95.81 87 SER A CA 1
ATOM 650 C C . SER A 1 87 ? 9.324 -5.546 2.569 1.00 95.81 87 SER A C 1
ATOM 652 O O . SER A 1 87 ? 8.370 -4.937 2.084 1.00 95.81 87 SER A O 1
ATOM 654 N N . THR A 1 88 ? 9.253 -6.179 3.738 1.00 97.75 88 THR A N 1
ATOM 655 C CA . THR A 1 88 ? 8.067 -6.106 4.599 1.00 97.75 88 THR A CA 1
ATOM 656 C C . THR A 1 88 ? 8.017 -4.741 5.273 1.00 97.75 88 THR A C 1
ATOM 658 O O . THR A 1 88 ? 8.947 -4.371 5.984 1.00 97.75 88 THR A O 1
ATOM 661 N N . TRP A 1 89 ? 6.939 -3.990 5.047 1.00 97.75 89 TRP A N 1
ATOM 662 C CA . TRP A 1 89 ? 6.695 -2.714 5.726 1.00 97.75 89 TRP A CA 1
ATOM 663 C C . TRP A 1 89 ? 6.103 -2.914 7.118 1.00 97.75 89 TRP A C 1
ATOM 665 O O . TRP A 1 89 ? 6.411 -2.142 8.023 1.00 97.75 89 TRP A O 1
ATOM 675 N N . GLY A 1 90 ? 5.298 -3.965 7.286 1.00 98.44 90 GLY A N 1
ATOM 676 C CA . GLY A 1 90 ? 4.741 -4.378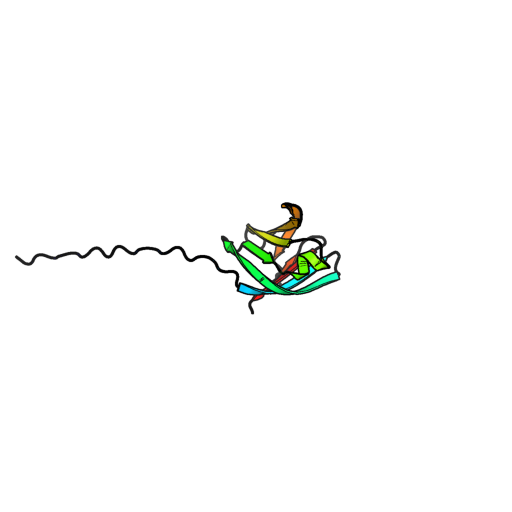 8.570 1.00 98.44 90 GLY A CA 1
ATOM 677 C C . GLY A 1 90 ? 3.262 -4.726 8.485 1.00 98.44 90 GLY A C 1
ATOM 678 O O . GLY A 1 90 ? 2.695 -4.862 7.397 1.00 98.44 90 GLY A O 1
ATOM 679 N N . GLU A 1 91 ? 2.656 -4.871 9.657 1.00 98.69 91 GLU A N 1
ATOM 680 C CA . GLU A 1 91 ? 1.217 -5.052 9.811 1.00 98.69 91 GLU A CA 1
ATOM 681 C C . GLU A 1 91 ? 0.461 -3.766 9.450 1.00 98.69 91 GLU A C 1
ATOM 683 O O . GLU A 1 91 ? 0.958 -2.645 9.588 1.00 98.69 91 GLU A O 1
ATOM 688 N N . ALA A 1 92 ? -0.768 -3.931 8.977 1.00 98.75 92 ALA A N 1
ATOM 689 C CA . ALA A 1 92 ? -1.684 -2.852 8.675 1.00 98.75 92 ALA A CA 1
ATOM 690 C C . ALA A 1 92 ? -3.107 -3.234 9.075 1.00 98.75 92 ALA A C 1
ATOM 692 O O . ALA A 1 92 ? -3.587 -4.338 8.814 1.00 98.75 92 ALA A O 1
ATOM 693 N N . THR A 1 93 ? -3.820 -2.270 9.647 1.00 98.75 93 THR A N 1
ATOM 694 C CA . THR A 1 93 ? -5.237 -2.407 9.981 1.00 98.75 93 THR A CA 1
ATOM 695 C C . THR A 1 93 ? -6.092 -1.708 8.934 1.00 98.75 93 THR A C 1
ATOM 697 O O . THR A 1 93 ? -5.784 -0.601 8.478 1.00 98.75 93 THR A O 1
ATOM 700 N N . ARG A 1 94 ? -7.211 -2.326 8.555 1.00 98.56 94 ARG A N 1
ATOM 701 C CA . ARG A 1 94 ? -8.168 -1.707 7.638 1.00 98.56 94 ARG A CA 1
ATOM 702 C C . ARG A 1 94 ? -8.849 -0.514 8.304 1.00 98.56 94 ARG A C 1
ATOM 704 O O . ARG A 1 94 ? -9.496 -0.644 9.347 1.00 98.56 94 ARG A O 1
ATOM 711 N N . SER A 1 95 ? -8.776 0.650 7.664 1.00 98.31 95 SER A N 1
ATOM 712 C CA . SER A 1 95 ? -9.420 1.861 8.168 1.00 98.31 95 SER A CA 1
ATOM 713 C C . SER A 1 95 ? -10.939 1.688 8.233 1.00 98.31 95 SER A C 1
ATOM 715 O O . SER A 1 95 ? -11.598 1.293 7.269 1.00 98.31 95 SER A O 1
ATOM 717 N N . GLN A 1 96 ? -11.518 2.008 9.391 1.00 97.50 96 GLN A N 1
ATOM 718 C CA . GLN A 1 96 ? -12.967 1.962 9.593 1.00 97.50 96 GLN A CA 1
ATOM 719 C C . GLN A 1 96 ? -13.675 3.175 8.975 1.00 97.50 96 GLN A C 1
ATOM 721 O O . GLN A 1 96 ? -14.836 3.067 8.592 1.00 97.50 96 GLN A O 1
ATOM 726 N N . LYS A 1 97 ? -12.961 4.300 8.831 1.00 96.69 97 LYS A N 1
ATOM 727 C CA . LYS A 1 97 ? -13.463 5.528 8.197 1.00 96.69 97 LYS A CA 1
ATOM 728 C C . LYS A 1 97 ? -13.390 5.452 6.674 1.00 96.69 97 LYS A C 1
ATOM 730 O O . LYS A 1 97 ? -14.270 5.956 5.991 1.00 96.69 97 LYS A O 1
ATOM 735 N N . GLU A 1 98 ? -12.353 4.803 6.151 1.00 96.69 98 GLU A N 1
ATOM 736 C CA . GLU A 1 98 ? -12.116 4.684 4.717 1.00 96.69 98 GLU A CA 1
ATOM 737 C C . GLU A 1 98 ? -11.696 3.259 4.362 1.00 96.69 98 GLU A C 1
ATOM 739 O O . GLU A 1 98 ? -10.524 2.896 4.389 1.00 96.69 98 GLU A O 1
ATOM 744 N N . LYS A 1 99 ? -12.679 2.429 4.010 1.00 96.38 99 LYS A N 1
ATOM 745 C CA . LYS A 1 99 ? -12.512 0.978 3.821 1.00 96.38 99 LYS A CA 1
ATOM 746 C C . LYS A 1 99 ? -11.604 0.580 2.652 1.00 96.38 99 LYS A C 1
ATOM 748 O O . LYS A 1 99 ? -11.268 -0.598 2.525 1.00 96.38 99 LYS A O 1
ATOM 753 N N . ALA A 1 100 ? -11.224 1.536 1.811 1.00 97.44 100 ALA A N 1
ATOM 754 C CA . ALA A 1 100 ? -10.223 1.372 0.764 1.00 97.44 100 ALA A CA 1
ATOM 755 C C . ALA A 1 100 ? -8.781 1.389 1.301 1.00 97.44 100 ALA A C 1
ATOM 757 O O . ALA A 1 100 ? -7.874 1.002 0.570 1.00 97.44 100 ALA A O 1
ATOM 758 N N . CYS A 1 101 ? -8.563 1.840 2.542 1.00 98.56 101 CYS A N 1
ATOM 759 C CA . CYS A 1 101 ? -7.239 2.074 3.107 1.00 98.56 101 CYS A CA 1
ATOM 760 C C . CYS A 1 101 ? -6.821 1.029 4.145 1.00 98.56 101 CYS A C 1
ATOM 762 O O . CYS A 1 101 ? -7.589 0.664 5.039 1.00 98.56 101 CYS A O 1
ATOM 764 N N . TRP A 1 102 ? -5.549 0.656 4.066 1.00 98.69 102 TRP A N 1
ATOM 765 C CA . TRP A 1 102 ? -4.796 -0.113 5.048 1.00 98.69 102 TRP A CA 1
ATOM 766 C C . TRP A 1 102 ? -3.762 0.806 5.688 1.00 98.69 102 TRP A C 1
ATOM 768 O O . TRP A 1 102 ? -3.010 1.477 4.979 1.00 98.69 102 TRP A O 1
ATOM 778 N N . VAL A 1 103 ? -3.775 0.883 7.016 1.00 98.75 103 VAL A N 1
ATOM 779 C CA . VAL A 1 103 ? -2.973 1.825 7.804 1.00 98.75 103 VAL A CA 1
ATOM 780 C C . VAL A 1 103 ? -2.002 1.029 8.666 1.00 98.75 103 VAL A C 1
ATOM 782 O O . VAL A 1 103 ? -2.450 0.236 9.492 1.00 98.75 103 VAL A O 1
ATOM 785 N N . GLY A 1 104 ? -0.704 1.230 8.452 1.00 98.50 104 GLY A N 1
ATOM 786 C CA . GLY A 1 104 ? 0.361 0.732 9.322 1.00 98.50 104 GLY A CA 1
ATOM 787 C C . GLY A 1 104 ? 0.966 1.858 10.163 1.00 98.50 104 GLY A C 1
ATOM 788 O O . GLY A 1 104 ? 0.487 2.992 10.129 1.00 98.50 104 GLY A O 1
ATOM 789 N N . ASP A 1 105 ? 2.043 1.553 10.886 1.00 98.06 105 ASP A N 1
ATOM 790 C CA . ASP A 1 105 ? 2.665 2.482 11.845 1.00 98.06 105 ASP A CA 1
ATOM 791 C C . ASP A 1 105 ? 3.173 3.779 11.201 1.00 98.06 105 ASP A C 1
ATOM 793 O O . ASP A 1 105 ? 3.020 4.869 11.752 1.00 98.06 105 ASP A O 1
ATOM 797 N N . TRP A 1 106 ? 3.778 3.665 10.018 1.00 97.75 106 TRP A N 1
ATOM 798 C CA . TRP A 1 106 ? 4.395 4.783 9.298 1.00 97.75 106 TRP A CA 1
ATOM 799 C C . TRP A 1 106 ? 3.917 4.896 7.849 1.00 97.75 106 TRP A C 1
ATOM 801 O O . TRP A 1 106 ? 4.325 5.813 7.145 1.00 97.75 106 TRP A O 1
ATOM 811 N N . PHE A 1 107 ? 3.033 4.011 7.387 1.00 98.50 107 PHE A N 1
ATOM 812 C CA . PHE A 1 107 ? 2.565 3.997 6.004 1.00 98.50 107 PHE A CA 1
ATOM 813 C C . PHE A 1 107 ? 1.044 3.884 5.908 1.00 98.50 107 PHE A C 1
ATOM 815 O O . PHE A 1 107 ? 0.359 3.402 6.811 1.00 98.50 107 PHE A O 1
ATOM 822 N N . LYS A 1 108 ? 0.508 4.280 4.753 1.00 98.62 108 LYS A N 1
ATOM 823 C CA . LYS A 1 108 ? -0.887 4.022 4.384 1.00 98.62 108 LYS A CA 1
ATOM 824 C C . LYS A 1 108 ? -0.978 3.631 2.921 1.00 98.62 108 LYS A C 1
ATOM 826 O O . LYS A 1 108 ? -0.378 4.282 2.071 1.00 98.62 108 LYS A O 1
ATOM 831 N N . VAL A 1 109 ? -1.780 2.616 2.620 1.00 98.50 109 VAL A N 1
ATOM 832 C CA . VAL A 1 109 ? -2.062 2.177 1.250 1.00 98.50 109 VAL A CA 1
ATOM 833 C C . VAL A 1 109 ? -3.566 2.179 1.040 1.00 98.50 109 VAL A C 1
ATOM 835 O O . VAL A 1 109 ? -4.282 1.408 1.672 1.00 98.50 109 VAL A O 1
ATOM 838 N N . CYS A 1 110 ? -4.054 3.037 0.152 1.00 98.56 110 CYS A N 1
ATOM 839 C CA . CYS A 1 110 ? -5.459 3.091 -0.230 1.00 98.56 110 CYS A CA 1
ATOM 840 C C . CYS A 1 110 ? -5.646 2.656 -1.672 1.00 98.56 110 CYS A C 1
ATOM 842 O O . CYS A 1 110 ? -4.869 3.065 -2.535 1.00 98.56 110 CYS A O 1
ATOM 844 N N . THR A 1 111 ? -6.698 1.880 -1.928 1.00 98.06 111 THR A N 1
ATOM 845 C CA . THR A 1 111 ? -7.060 1.454 -3.280 1.00 98.06 111 THR A CA 1
ATOM 846 C C . THR A 1 111 ? -8.566 1.539 -3.499 1.00 98.06 111 THR A C 1
ATOM 848 O O . THR A 1 111 ? -9.337 0.834 -2.849 1.00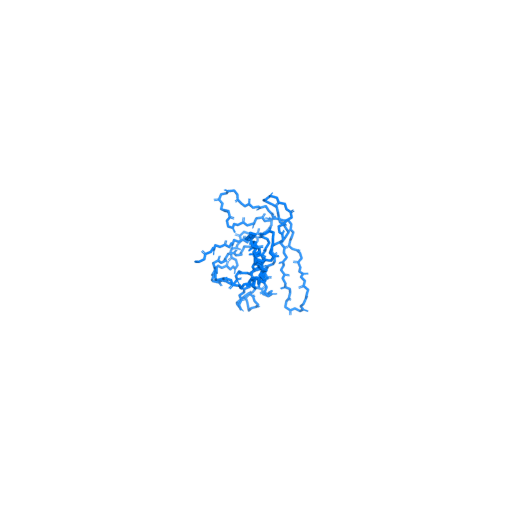 98.06 111 THR A O 1
ATOM 851 N N . TRP A 1 112 ? -8.988 2.398 -4.424 1.00 97.69 112 TRP A N 1
ATOM 852 C CA . TRP A 1 112 ? -10.386 2.584 -4.813 1.00 97.69 112 TRP A CA 1
ATOM 853 C C . TRP A 1 112 ? -10.605 2.021 -6.216 1.00 97.69 112 TRP A C 1
ATOM 855 O O . TRP A 1 112 ? -9.837 2.333 -7.130 1.00 97.69 112 TRP A O 1
ATOM 865 N N . ALA A 1 113 ? -11.653 1.215 -6.392 1.00 91.69 113 ALA A N 1
ATOM 866 C CA . ALA A 1 113 ? -12.070 0.767 -7.717 1.00 91.69 113 ALA A CA 1
ATOM 867 C C . ALA A 1 113 ? -12.411 1.978 -8.603 1.00 91.69 113 ALA A C 1
ATOM 869 O O . ALA A 1 113 ? -12.922 2.984 -8.102 1.00 91.69 113 ALA A O 1
ATOM 870 N N . GLN A 1 114 ? -12.085 1.876 -9.891 1.00 78.56 114 GLN A N 1
ATOM 871 C CA . GLN A 1 114 ? -12.501 2.836 -10.914 1.00 78.56 114 GLN A CA 1
ATOM 872 C C . GLN A 1 114 ? -13.766 2.375 -11.626 1.00 78.56 114 GLN A C 1
ATOM 874 O O . GLN A 1 114 ? -13.956 1.143 -11.743 1.00 78.56 114 GLN A O 1
#

Foldseek 3Di:
DDDDPDDDPPDDDDPPDQDWAKKWKWKFFQNDTQDTGIWTWGDPPPRKIWTADPVCCVRVQFGTKTWADPDVQKTWIWTAHPVGDIDTPGMWGQDPVANQWTDDDGMIMGIGHD